Protein AF-A0A7D5EX67-F1 (afdb_monomer_lite)

Structure (mmCIF, N/CA/C/O backbone):
data_AF-A0A7D5EX67-F1
#
_entry.id   AF-A0A7D5EX67-F1
#
loop_
_atom_site.group_PDB
_atom_site.id
_atom_site.type_symbol
_atom_site.label_atom_id
_atom_site.label_alt_id
_atom_site.label_comp_id
_atom_site.label_asym_id
_atom_site.label_entity_id
_atom_site.label_seq_id
_atom_site.pdbx_PDB_ins_code
_atom_site.Cartn_x
_atom_site.Cartn_y
_atom_site.Cartn_z
_atom_site.occupancy
_atom_site.B_iso_or_equiv
_atom_site.auth_seq_id
_atom_site.auth_comp_id
_atom_site.auth_asym_id
_atom_site.auth_atom_id
_atom_site.pdbx_PDB_model_num
ATOM 1 N N . MET A 1 1 ? 13.811 -10.062 -7.099 1.00 77.44 1 MET A N 1
ATOM 2 C CA . MET A 1 1 ? 12.888 -9.433 -8.066 1.00 77.44 1 MET A CA 1
ATOM 3 C C . MET A 1 1 ? 11.546 -10.134 -7.958 1.00 77.44 1 MET A C 1
ATOM 5 O O . MET A 1 1 ? 11.536 -11.359 -7.985 1.00 77.44 1 MET A O 1
ATOM 9 N N . LEU A 1 2 ? 10.458 -9.390 -7.743 1.00 87.94 2 LEU A N 1
ATOM 10 C CA . LEU A 1 2 ? 9.130 -9.970 -7.505 1.00 87.94 2 LEU A CA 1
ATOM 11 C C . LEU A 1 2 ? 8.559 -10.574 -8.796 1.00 87.94 2 LEU A C 1
ATOM 13 O O . LEU A 1 2 ? 8.547 -9.920 -9.844 1.00 87.94 2 LEU A O 1
ATOM 17 N N . SER A 1 3 ? 8.096 -11.821 -8.720 1.00 91.38 3 SER A N 1
ATOM 18 C CA . SER A 1 3 ? 7.373 -12.480 -9.812 1.00 91.38 3 SER A CA 1
ATOM 19 C C . SER A 1 3 ? 5.895 -12.085 -9.815 1.00 91.38 3 SER A C 1
ATOM 21 O O . SER A 1 3 ? 5.364 -11.636 -8.801 1.00 91.38 3 SER A O 1
ATOM 23 N N . ASP A 1 4 ? 5.181 -12.336 -10.912 1.00 91.81 4 ASP A N 1
ATOM 24 C CA . ASP A 1 4 ? 3.729 -12.108 -10.966 1.00 91.81 4 ASP A CA 1
ATOM 25 C C . ASP A 1 4 ? 2.968 -12.952 -9.929 1.00 91.81 4 ASP A C 1
ATOM 27 O O . ASP A 1 4 ? 1.958 -12.518 -9.374 1.00 91.81 4 ASP A O 1
ATOM 31 N N . THR A 1 5 ? 3.488 -14.139 -9.597 1.00 95.44 5 THR A N 1
ATOM 32 C CA . THR A 1 5 ? 2.937 -14.963 -8.510 1.00 95.44 5 THR A CA 1
ATOM 33 C C . THR A 1 5 ? 3.120 -14.281 -7.154 1.00 95.44 5 THR A C 1
ATOM 35 O O . THR 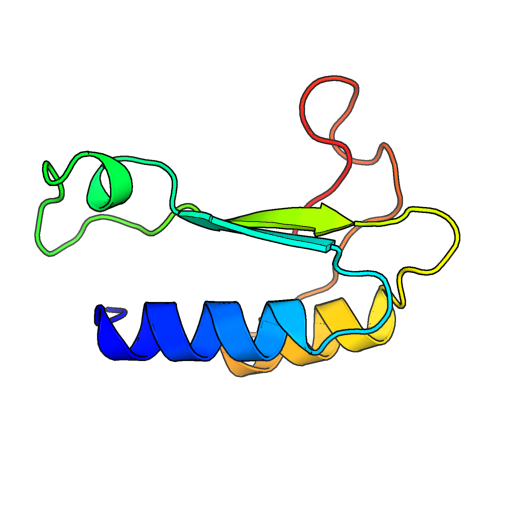A 1 5 ? 2.205 -14.314 -6.329 1.00 95.44 5 THR A O 1
ATOM 38 N N . ASP A 1 6 ? 4.260 -13.625 -6.925 1.00 94.62 6 ASP A N 1
ATOM 39 C CA . ASP A 1 6 ? 4.482 -12.844 -5.706 1.00 94.62 6 ASP A CA 1
ATOM 40 C C . ASP A 1 6 ? 3.546 -11.637 -5.652 1.00 94.62 6 ASP A C 1
ATOM 42 O O . ASP A 1 6 ? 2.955 -11.392 -4.606 1.00 94.62 6 ASP A O 1
ATOM 46 N N . LEU A 1 7 ? 3.303 -10.952 -6.774 1.00 94.69 7 LEU A N 1
ATOM 47 C CA . LEU A 1 7 ? 2.354 -9.831 -6.832 1.00 94.69 7 LEU A CA 1
ATOM 48 C C . LEU A 1 7 ? 0.934 -10.248 -6.447 1.00 94.69 7 LEU A C 1
ATOM 50 O O . LEU A 1 7 ? 0.276 -9.559 -5.667 1.00 94.69 7 LEU A O 1
ATOM 54 N N . VAL A 1 8 ? 0.471 -11.402 -6.929 1.00 96.19 8 VAL A N 1
ATOM 55 C CA . VAL A 1 8 ? -0.841 -11.944 -6.544 1.00 96.19 8 VAL A CA 1
ATOM 56 C C . VAL A 1 8 ? -0.885 -12.286 -5.051 1.00 96.19 8 VAL A C 1
ATOM 58 O O . VAL A 1 8 ? -1.910 -12.071 -4.400 1.00 96.19 8 VAL A O 1
ATOM 61 N N . ARG A 1 9 ? 0.207 -12.809 -4.484 1.00 97.69 9 ARG A N 1
ATOM 62 C CA . ARG A 1 9 ? 0.293 -13.115 -3.046 1.00 97.69 9 ARG A CA 1
ATOM 63 C C . ARG A 1 9 ? 0.312 -11.844 -2.199 1.00 97.69 9 ARG A C 1
ATOM 65 O O . ARG A 1 9 ? -0.448 -11.770 -1.239 1.00 97.69 9 ARG A O 1
ATOM 72 N N . ILE A 1 10 ? 1.094 -10.840 -2.590 1.00 96.81 10 ILE A N 1
ATOM 73 C CA . ILE A 1 10 ? 1.133 -9.529 -1.935 1.00 96.81 10 ILE A CA 1
ATOM 74 C C . ILE A 1 10 ? -0.258 -8.891 -1.962 1.00 96.81 10 ILE A C 1
ATOM 76 O O . ILE A 1 10 ? -0.758 -8.481 -0.920 1.00 96.81 10 ILE A O 1
ATOM 80 N N . ALA A 1 11 ? -0.925 -8.865 -3.119 1.00 97.00 11 ALA A N 1
ATOM 81 C CA . ALA A 1 11 ? -2.261 -8.286 -3.245 1.00 97.00 11 ALA A CA 1
ATOM 82 C C . ALA A 1 11 ? -3.293 -8.975 -2.334 1.00 97.00 11 ALA A C 1
ATOM 84 O O . ALA A 1 11 ? -4.125 -8.300 -1.729 1.00 97.00 11 ALA A O 1
ATOM 85 N N . ARG A 1 12 ? -3.227 -10.308 -2.197 1.00 97.44 12 ARG A N 1
ATOM 86 C CA . ARG A 1 12 ? -4.091 -11.070 -1.276 1.00 97.44 12 ARG A CA 1
ATOM 87 C C . ARG A 1 12 ? -3.804 -10.746 0.185 1.00 97.44 12 ARG A C 1
ATOM 89 O O . ARG A 1 12 ? -4.746 -10.527 0.941 1.00 97.44 12 ARG A O 1
ATOM 96 N N . ASP A 1 13 ? -2.532 -10.693 0.564 1.00 97.50 13 ASP A N 1
ATOM 97 C CA . ASP A 1 13 ? -2.118 -10.364 1.929 1.00 97.50 13 ASP A CA 1
ATOM 98 C C . ASP A 1 13 ? -2.545 -8.931 2.305 1.00 97.50 13 ASP A C 1
ATOM 100 O O . ASP A 1 13 ? -3.097 -8.708 3.384 1.00 97.50 13 ASP A O 1
ATOM 104 N N . LEU A 1 14 ? -2.381 -7.971 1.388 1.00 97.25 14 LEU A N 1
ATOM 105 C CA . LEU A 1 14 ? -2.863 -6.598 1.560 1.00 97.25 14 LEU A CA 1
ATOM 106 C C . LEU A 1 14 ? -4.387 -6.556 1.717 1.00 97.25 14 LEU A C 1
ATOM 108 O O . LEU A 1 14 ? -4.882 -5.971 2.675 1.00 97.25 14 LEU A O 1
ATOM 112 N N . ALA A 1 15 ? -5.135 -7.214 0.827 1.00 96.56 15 ALA A N 1
ATOM 113 C CA . ALA A 1 15 ? -6.598 -7.241 0.876 1.00 96.56 15 ALA A CA 1
ATOM 114 C C . ALA A 1 15 ? -7.161 -7.932 2.133 1.00 96.56 15 ALA A C 1
ATOM 116 O O . ALA A 1 15 ? -8.288 -7.649 2.533 1.00 96.56 15 ALA A O 1
ATOM 117 N N . ALA A 1 16 ? -6.393 -8.821 2.768 1.00 96.75 16 ALA A N 1
ATOM 118 C CA . ALA A 1 16 ? -6.770 -9.457 4.030 1.00 96.75 16 ALA A CA 1
ATOM 119 C C . ALA A 1 16 ? -6.569 -8.546 5.257 1.00 96.75 16 ALA A C 1
ATOM 121 O O . ALA A 1 16 ? -7.048 -8.872 6.346 1.00 96.75 16 ALA A O 1
ATOM 122 N N . THR A 1 17 ? -5.874 -7.414 5.110 1.00 97.06 17 THR A N 1
ATOM 123 C CA . THR A 1 17 ? -5.643 -6.475 6.212 1.00 97.06 17 THR A CA 1
ATO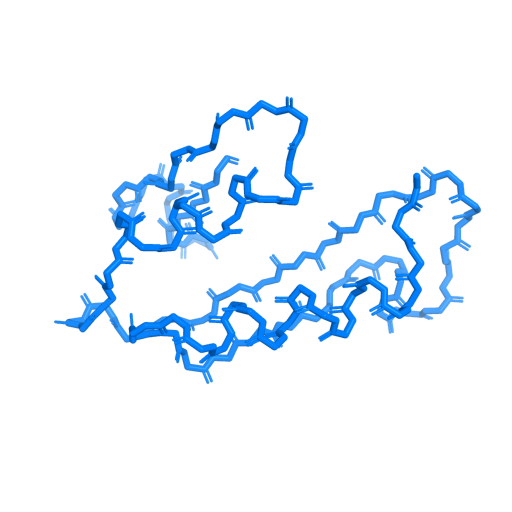M 124 C C . THR A 1 17 ? -6.931 -5.704 6.541 1.00 97.06 17 THR A C 1
ATOM 126 O O . THR A 1 17 ? -7.530 -5.107 5.642 1.00 97.06 17 THR A O 1
ATOM 129 N N . PRO A 1 18 ? -7.367 -5.652 7.816 1.00 96.44 18 PRO A N 1
ATOM 130 C CA . PRO A 1 18 ? -8.568 -4.921 8.209 1.00 96.44 18 PRO A CA 1
ATOM 131 C C . PRO A 1 18 ? -8.551 -3.458 7.754 1.00 96.44 18 PRO A C 1
ATOM 133 O O . PRO A 1 18 ? -7.628 -2.704 8.055 1.00 96.44 18 PRO A O 1
ATOM 136 N N . GLY A 1 19 ? -9.600 -3.061 7.033 1.00 97.06 19 GLY A N 1
ATOM 137 C CA . GLY A 1 19 ? -9.761 -1.707 6.506 1.00 97.06 19 GLY A CA 1
ATOM 138 C C . GLY A 1 19 ? -9.064 -1.447 5.170 1.00 97.06 19 GLY A C 1
ATOM 139 O O . GLY A 1 19 ? -9.260 -0.367 4.623 1.00 97.06 19 GLY A O 1
ATOM 140 N N . VAL A 1 20 ? -8.326 -2.404 4.597 1.00 97.88 20 VAL A N 1
ATOM 141 C CA . VAL A 1 20 ? -7.962 -2.349 3.172 1.00 97.88 20 VAL A CA 1
ATOM 142 C C . VAL A 1 20 ? -9.197 -2.680 2.333 1.00 97.88 20 VAL A C 1
ATOM 144 O O . VAL A 1 20 ? -9.907 -3.648 2.588 1.00 97.88 20 VAL A O 1
ATOM 147 N N . VAL A 1 21 ? -9.469 -1.840 1.338 1.00 97.88 21 VAL A N 1
ATOM 148 C CA . VAL A 1 21 ? -10.612 -1.947 0.418 1.00 97.88 21 VAL A CA 1
ATOM 149 C C . VAL A 1 21 ? -10.171 -2.522 -0.924 1.00 97.88 21 VAL A C 1
ATOM 151 O O . VAL A 1 21 ? -10.898 -3.312 -1.523 1.00 97.88 21 VAL A O 1
ATOM 154 N N . ALA A 1 22 ? -8.986 -2.137 -1.403 1.00 97.44 22 ALA A N 1
ATOM 155 C CA . ALA A 1 22 ? -8.433 -2.641 -2.654 1.00 97.44 22 ALA A CA 1
ATOM 156 C C . ALA A 1 22 ? -6.904 -2.521 -2.694 1.00 97.44 22 ALA A C 1
ATOM 158 O O . ALA A 1 22 ? -6.321 -1.645 -2.055 1.00 97.44 22 ALA A O 1
ATOM 159 N N . ALA A 1 23 ? -6.281 -3.367 -3.514 1.00 97.25 23 ALA A N 1
ATOM 160 C CA . ALA A 1 23 ? -4.896 -3.236 -3.946 1.00 97.25 23 ALA A CA 1
ATOM 161 C C . ALA A 1 23 ? -4.859 -3.141 -5.478 1.00 97.25 23 ALA A C 1
ATOM 163 O O . ALA A 1 23 ? -5.545 -3.903 -6.163 1.00 97.25 23 ALA A O 1
ATOM 164 N N . THR A 1 24 ? -4.074 -2.214 -6.017 1.00 97.00 24 THR A N 1
ATOM 165 C CA . THR A 1 24 ? -3.952 -1.978 -7.463 1.00 97.00 24 THR A CA 1
ATOM 166 C C . THR A 1 24 ? -2.502 -2.057 -7.901 1.00 97.00 24 THR A C 1
ATOM 168 O O . THR A 1 24 ? -1.631 -1.502 -7.236 1.00 97.00 24 THR A O 1
ATOM 171 N N . LEU A 1 25 ? -2.250 -2.681 -9.050 1.00 96.50 25 LEU A N 1
ATOM 172 C CA . LEU A 1 25 ? -0.949 -2.634 -9.711 1.00 96.50 25 LEU A CA 1
ATOM 173 C C . LEU A 1 25 ? -0.865 -1.373 -10.576 1.00 96.50 25 LEU A C 1
ATOM 175 O O . LEU A 1 25 ? -1.760 -1.120 -11.385 1.00 96.50 25 LEU A O 1
ATOM 179 N N . GLY A 1 26 ? 0.202 -0.600 -10.403 1.00 95.69 26 GLY A N 1
ATOM 180 C CA . GLY A 1 26 ? 0.517 0.581 -11.199 1.00 95.69 26 GLY A CA 1
ATOM 181 C C . GLY A 1 26 ? 1.731 0.381 -12.109 1.00 95.69 26 GLY A C 1
ATOM 182 O O . GLY A 1 26 ? 2.221 -0.732 -12.324 1.00 95.69 26 GLY A O 1
ATOM 183 N N . GLY A 1 27 ? 2.219 1.492 -12.657 1.00 95.94 27 GLY A N 1
ATOM 184 C CA . GLY A 1 27 ? 3.545 1.537 -13.264 1.00 95.94 27 GLY A CA 1
ATOM 185 C C . GLY A 1 27 ? 3.700 0.838 -14.611 1.00 95.94 27 GLY A C 1
ATOM 186 O O . GLY A 1 27 ? 2.769 0.689 -15.410 1.00 95.94 27 GLY A O 1
ATOM 187 N N . SER A 1 28 ? 4.942 0.461 -14.908 1.00 95.69 28 SER A N 1
ATOM 188 C CA . SER A 1 28 ? 5.321 -0.259 -16.131 1.00 95.69 28 SER A CA 1
ATOM 189 C C . SER A 1 28 ? 4.743 -1.677 -16.167 1.00 95.69 28 SER A C 1
ATOM 191 O O . SER A 1 28 ? 4.346 -2.148 -17.234 1.00 95.69 28 SER A O 1
ATOM 193 N N . ARG A 1 29 ? 4.609 -2.336 -15.009 1.00 94.44 29 ARG A N 1
ATOM 194 C CA . ARG A 1 29 ? 4.031 -3.683 -14.897 1.00 94.44 29 ARG A CA 1
ATOM 195 C C . ARG A 1 29 ? 2.543 -3.710 -15.215 1.00 94.44 29 ARG A C 1
ATOM 197 O O . ARG A 1 29 ? 2.130 -4.546 -16.012 1.00 94.44 29 ARG A O 1
ATOM 204 N N . ALA A 1 30 ? 1.761 -2.757 -14.704 1.00 95.00 30 ALA A N 1
ATOM 205 C CA . ALA A 1 30 ? 0.347 -2.635 -15.072 1.00 95.00 30 ALA A CA 1
ATOM 206 C C . ALA A 1 30 ? 0.137 -2.379 -16.573 1.00 95.00 30 ALA A C 1
ATOM 208 O O . ALA A 1 30 ? -0.875 -2.781 -17.139 1.00 95.00 30 ALA A O 1
ATOM 209 N N . ARG A 1 31 ? 1.101 -1.715 -17.224 1.00 95.81 31 ARG A N 1
ATOM 210 C CA . ARG A 1 31 ? 1.066 -1.407 -18.662 1.00 95.81 31 ARG A CA 1
ATOM 211 C C . ARG A 1 31 ? 1.681 -2.494 -19.547 1.00 95.81 31 ARG A C 1
ATOM 213 O O . ARG A 1 31 ? 1.625 -2.367 -20.765 1.00 95.81 31 ARG A O 1
ATOM 220 N N . GLY A 1 32 ? 2.285 -3.532 -18.965 1.00 94.50 32 GLY A N 1
ATOM 221 C CA . GLY A 1 32 ? 2.994 -4.570 -19.718 1.00 94.50 32 GLY A CA 1
ATOM 222 C C . GLY A 1 32 ? 4.289 -4.091 -20.390 1.00 94.50 32 GLY A C 1
ATOM 223 O O . GLY A 1 32 ? 4.771 -4.745 -21.307 1.00 94.50 32 GLY A O 1
ATOM 224 N N . THR A 1 33 ? 4.863 -2.967 -19.951 1.00 96.19 33 THR A N 1
ATOM 225 C CA . THR A 1 33 ? 6.070 -2.349 -20.538 1.00 96.19 33 THR A CA 1
ATOM 226 C C . THR A 1 33 ? 7.268 -2.379 -19.585 1.00 96.19 33 THR A C 1
ATOM 228 O O . THR A 1 33 ? 8.123 -1.498 -19.640 1.00 96.19 33 THR A O 1
ATOM 231 N N . HIS A 1 34 ? 7.290 -3.318 -18.641 1.00 94.56 34 HIS A N 1
ATOM 232 C CA . HIS A 1 34 ? 8.360 -3.428 -17.654 1.00 94.56 34 HIS A CA 1
ATOM 233 C C . HIS A 1 34 ? 9.598 -4.106 -18.254 1.00 94.56 34 HIS A C 1
ATOM 235 O O . HIS A 1 34 ? 9.488 -5.050 -19.036 1.00 94.56 34 HIS A O 1
ATOM 241 N N . ALA A 1 35 ? 10.775 -3.619 -17.877 1.00 92.69 35 ALA A N 1
ATOM 242 C CA . ALA A 1 35 ? 12.032 -4.333 -18.059 1.00 92.69 35 ALA A CA 1
ATOM 243 C C . ALA A 1 35 ? 12.202 -5.353 -16.920 1.00 92.69 35 ALA A C 1
ATOM 245 O O . ALA A 1 35 ? 11.513 -5.233 -15.901 1.00 92.69 35 ALA A O 1
ATOM 246 N N . PRO A 1 36 ? 13.110 -6.339 -17.046 1.00 89.56 36 PRO A N 1
ATOM 247 C CA . PRO A 1 36 ? 13.369 -7.278 -15.963 1.00 89.56 36 PRO A CA 1
ATOM 248 C C . PRO A 1 36 ? 13.626 -6.551 -14.638 1.00 89.56 36 PRO A C 1
ATOM 250 O O . PRO A 1 36 ? 12.929 -6.793 -13.667 1.00 89.56 36 PRO A O 1
ATOM 253 N N . ASP A 1 37 ? 14.525 -5.574 -14.615 1.00 89.56 37 ASP A N 1
ATOM 254 C CA . ASP A 1 37 ? 14.922 -4.797 -13.435 1.00 89.56 37 ASP A CA 1
ATOM 255 C C . ASP A 1 37 ? 13.945 -3.697 -12.999 1.00 89.56 37 ASP A C 1
ATOM 257 O O . ASP A 1 37 ? 14.248 -2.960 -12.062 1.00 89.56 37 ASP A O 1
ATOM 261 N N . SER A 1 38 ? 12.767 -3.597 -13.622 1.00 92.56 38 SER A N 1
ATOM 262 C CA . SER A 1 38 ? 11.751 -2.638 -13.190 1.00 92.56 38 SER A CA 1
ATOM 263 C C . SER A 1 38 ? 11.250 -2.934 -11.779 1.00 92.56 38 SER A C 1
ATOM 265 O O . SER A 1 38 ? 11.009 -4.086 -11.394 1.00 92.56 38 SER A O 1
ATOM 267 N N . ASP A 1 39 ? 11.028 -1.854 -11.043 1.00 92.50 39 ASP A N 1
ATOM 268 C CA . ASP A 1 39 ? 10.317 -1.844 -9.779 1.00 92.50 39 ASP A CA 1
ATOM 269 C C . ASP A 1 39 ? 8.824 -2.175 -9.955 1.00 92.50 39 ASP A C 1
ATOM 271 O O . ASP A 1 39 ? 8.325 -2.514 -11.038 1.00 92.50 39 ASP A O 1
ATOM 275 N N . VAL A 1 40 ? 8.117 -2.188 -8.827 1.00 93.38 40 VAL A N 1
ATOM 276 C CA . VAL A 1 40 ? 6.699 -2.522 -8.748 1.00 93.38 40 VAL A CA 1
ATOM 277 C C . VAL A 1 40 ? 5.987 -1.428 -7.971 1.00 93.38 40 VAL A C 1
ATOM 279 O O . VAL A 1 40 ? 6.260 -1.226 -6.791 1.00 93.38 40 VAL A O 1
ATOM 282 N N . ASP A 1 41 ? 4.996 -0.814 -8.608 1.00 94.44 41 ASP A N 1
ATOM 283 C CA . ASP A 1 41 ? 4.097 0.138 -7.967 1.00 94.44 41 ASP A CA 1
ATOM 284 C C . ASP A 1 41 ? 2.821 -0.564 -7.487 1.00 94.44 41 ASP A C 1
ATOM 286 O O . ASP A 1 41 ? 2.054 -1.101 -8.295 1.00 94.44 41 ASP A O 1
ATOM 290 N N . LEU A 1 42 ? 2.558 -0.530 -6.180 1.00 95.06 42 LEU A N 1
ATOM 291 C CA . LEU A 1 42 ? 1.304 -1.001 -5.590 1.00 95.06 42 LEU A CA 1
ATOM 292 C C . LEU A 1 42 ? 0.574 0.146 -4.889 1.00 95.06 42 LEU A C 1
ATOM 294 O O . LEU A 1 42 ? 1.092 0.752 -3.957 1.00 95.06 42 LEU A O 1
ATOM 298 N N . GLY A 1 43 ? -0.659 0.408 -5.320 1.00 96.50 43 GLY A N 1
ATOM 299 C CA . GLY A 1 43 ? -1.589 1.301 -4.632 1.00 96.50 43 GLY A CA 1
ATOM 300 C C . GLY A 1 43 ? -2.455 0.523 -3.646 1.00 96.50 43 GLY A C 1
ATOM 301 O O . GLY A 1 43 ? -2.966 -0.544 -3.987 1.00 96.50 43 GLY A O 1
ATOM 302 N N . VAL A 1 44 ? -2.643 1.056 -2.437 1.00 97.25 44 VAL A N 1
ATOM 303 C CA . VAL A 1 44 ? -3.509 0.464 -1.407 1.00 97.25 44 VAL A CA 1
ATOM 304 C C . VAL A 1 44 ? -4.600 1.461 -1.045 1.00 97.25 44 VAL A C 1
ATOM 306 O O . VAL A 1 44 ? -4.326 2.544 -0.533 1.00 97.25 44 VAL A O 1
ATOM 309 N N . TYR A 1 45 ? -5.847 1.086 -1.307 1.00 97.12 45 TYR A N 1
ATOM 310 C CA . TYR A 1 45 ? -7.018 1.878 -0.950 1.00 97.12 45 TYR A CA 1
ATOM 311 C C . TYR A 1 45 ? -7.558 1.389 0.381 1.00 97.12 45 TYR A C 1
ATOM 313 O O . TYR A 1 45 ? -7.771 0.189 0.558 1.00 97.12 45 TYR A O 1
ATOM 321 N N . VAL A 1 46 ? -7.801 2.313 1.305 1.00 97.06 46 VAL A N 1
ATOM 322 C CA . VAL A 1 46 ? -8.212 1.992 2.673 1.00 97.06 46 VAL A CA 1
ATOM 323 C C . VAL A 1 46 ? -9.472 2.750 3.077 1.00 97.06 46 VAL A C 1
ATOM 325 O O . VAL A 1 46 ? -9.687 3.892 2.671 1.00 97.06 46 VAL A O 1
ATOM 328 N N . ASP A 1 47 ? -10.286 2.135 3.929 1.00 96.94 47 ASP A N 1
ATOM 329 C CA . ASP A 1 47 ? -11.265 2.843 4.746 1.00 96.94 47 ASP A CA 1
ATOM 330 C C . ASP A 1 47 ? -10.521 3.473 5.929 1.00 96.94 47 ASP A C 1
ATOM 332 O O . ASP A 1 47 ? -10.144 2.796 6.891 1.00 96.94 47 ASP A O 1
ATOM 336 N N . GLY A 1 48 ? -10.324 4.791 5.863 1.00 93.50 48 GLY A N 1
ATOM 337 C CA . GLY A 1 48 ? -9.588 5.549 6.875 1.00 93.50 48 GLY A CA 1
ATOM 338 C C . GLY A 1 48 ? -10.154 5.441 8.296 1.00 93.50 48 GLY A C 1
ATOM 339 O O . GLY A 1 48 ? -9.430 5.724 9.247 1.00 93.50 48 GLY A O 1
ATOM 340 N N . ARG A 1 49 ? -11.412 5.009 8.473 1.00 94.94 49 ARG A N 1
ATOM 341 C CA . ARG A 1 49 ? -12.019 4.804 9.802 1.00 94.94 49 ARG A CA 1
ATOM 342 C C . ARG A 1 49 ? -11.734 3.425 10.395 1.00 94.94 49 ARG A C 1
ATOM 344 O O . ARG A 1 49 ? -11.949 3.237 11.588 1.00 94.94 49 ARG A O 1
ATOM 351 N N . ARG A 1 50 ? -11.325 2.458 9.570 1.00 95.94 50 ARG A N 1
ATOM 352 C CA . ARG A 1 50 ? -11.187 1.042 9.956 1.00 95.94 50 ARG A CA 1
ATOM 353 C C . ARG A 1 50 ? -9.773 0.500 9.816 1.00 95.94 50 ARG A C 1
ATOM 355 O O . ARG A 1 50 ? -9.508 -0.575 10.341 1.00 95.94 50 ARG A O 1
ATOM 362 N N . ILE A 1 51 ? -8.908 1.195 9.080 1.00 96.81 51 ILE A N 1
ATOM 363 C CA . ILE A 1 51 ? -7.573 0.703 8.754 1.00 96.81 51 ILE A CA 1
ATOM 364 C C . ILE A 1 51 ? -6.726 0.456 10.003 1.00 96.81 51 ILE A C 1
ATOM 366 O O . ILE A 1 51 ? -6.434 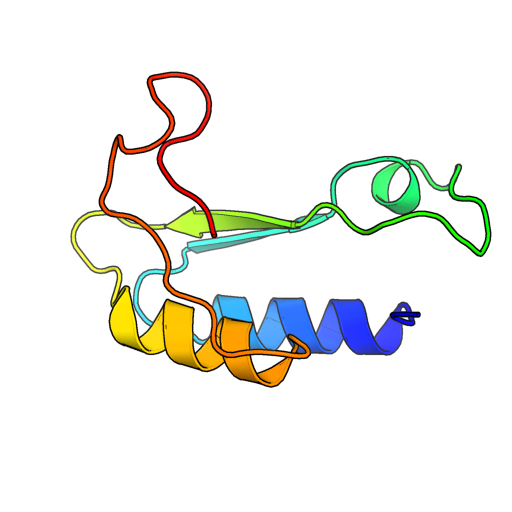1.372 10.774 1.00 96.81 51 ILE A O 1
ATOM 370 N N . ASP A 1 52 ? -6.273 -0.785 10.157 1.00 95.81 52 ASP A N 1
ATOM 371 C CA . ASP A 1 52 ? -5.228 -1.129 11.113 1.00 95.81 52 ASP A CA 1
ATOM 372 C C . ASP A 1 52 ? -3.855 -0.907 10.458 1.00 95.81 52 ASP A C 1
ATOM 374 O O . ASP A 1 52 ? -3.330 -1.755 9.731 1.00 95.81 52 ASP A O 1
ATOM 378 N N . ARG A 1 53 ? -3.267 0.274 10.692 1.00 95.38 53 ARG A N 1
ATOM 379 C CA . ARG A 1 53 ? -1.961 0.653 10.119 1.00 95.38 53 ARG A CA 1
ATOM 380 C C . ARG A 1 53 ? -0.805 -0.175 10.679 1.00 95.38 53 ARG A C 1
ATOM 382 O O . ARG A 1 53 ? 0.198 -0.342 9.984 1.00 95.38 53 ARG A O 1
ATOM 389 N N . ALA A 1 54 ? -0.931 -0.710 11.894 1.00 96.56 54 ALA A N 1
ATOM 390 C CA . ALA A 1 54 ? 0.083 -1.592 12.464 1.00 96.56 54 ALA A CA 1
ATOM 391 C C . ALA A 1 54 ? 0.037 -2.964 11.779 1.00 96.56 54 ALA A C 1
ATOM 393 O O . ALA A 1 54 ? 1.080 -3.474 11.365 1.00 96.56 54 ALA A O 1
ATOM 394 N N . ALA A 1 55 ? -1.162 -3.513 11.559 1.00 97.25 55 ALA A N 1
ATOM 395 C CA . ALA A 1 55 ? -1.339 -4.737 10.779 1.00 97.25 55 ALA A CA 1
ATOM 396 C C . ALA A 1 55 ? -0.898 -4.560 9.318 1.00 97.25 55 ALA A C 1
ATOM 398 O O . ALA A 1 55 ? -0.258 -5.457 8.763 1.00 97.25 55 ALA A O 1
ATOM 399 N N . LEU A 1 56 ? -1.168 -3.401 8.706 1.00 97.25 56 LEU A N 1
ATOM 400 C CA . LEU A 1 56 ? -0.681 -3.098 7.358 1.00 97.25 56 LEU A CA 1
ATOM 401 C C . LEU A 1 56 ? 0.851 -3.027 7.321 1.00 97.25 56 LEU A C 1
ATOM 403 O O . LEU A 1 56 ? 1.465 -3.649 6.459 1.00 97.25 56 LEU A O 1
ATOM 407 N N . SER A 1 57 ? 1.474 -2.345 8.286 1.00 97.69 57 SER A N 1
ATOM 408 C CA . SER A 1 57 ? 2.938 -2.271 8.421 1.00 97.69 57 SER A CA 1
ATOM 409 C C . SER A 1 57 ? 3.562 -3.660 8.579 1.00 97.69 57 SER A C 1
ATOM 411 O O . SER A 1 57 ? 4.523 -3.993 7.884 1.00 97.69 57 SER A O 1
ATOM 413 N N . ALA A 1 58 ? 2.979 -4.514 9.426 1.00 97.38 58 ALA A N 1
ATOM 414 C CA . ALA A 1 58 ? 3.418 -5.898 9.598 1.00 97.38 58 ALA A CA 1
ATOM 415 C C . ALA A 1 58 ? 3.253 -6.723 8.311 1.00 97.38 58 ALA A C 1
ATOM 417 O O . ALA A 1 58 ? 4.140 -7.496 7.950 1.00 97.38 58 ALA A O 1
ATOM 418 N N . THR A 1 59 ? 2.144 -6.534 7.593 1.00 96.94 59 THR A N 1
ATOM 419 C CA . THR A 1 59 ? 1.872 -7.216 6.322 1.00 96.94 59 THR A CA 1
ATOM 420 C C . THR A 1 59 ? 2.881 -6.824 5.249 1.00 96.94 59 THR A C 1
ATOM 422 O O . THR A 1 59 ? 3.464 -7.704 4.619 1.00 96.94 59 THR A O 1
ATOM 425 N N . VAL A 1 60 ? 3.144 -5.526 5.078 1.00 95.69 60 VAL A N 1
ATOM 426 C CA . VAL A 1 60 ? 4.129 -5.018 4.110 1.00 95.69 60 VAL A CA 1
ATOM 427 C C . VAL A 1 60 ? 5.549 -5.450 4.486 1.00 95.69 60 VAL A C 1
ATOM 429 O O . VAL A 1 60 ? 6.301 -5.894 3.622 1.00 95.69 60 VAL A O 1
ATOM 432 N N . SER A 1 61 ? 5.894 -5.433 5.776 1.00 96.81 61 SER A N 1
ATOM 433 C CA . SER A 1 61 ? 7.216 -5.856 6.264 1.00 96.81 61 SER A CA 1
ATOM 434 C C . SER A 1 61 ? 7.558 -7.311 5.929 1.00 96.81 61 SER A C 1
ATOM 436 O O . SER A 1 61 ? 8.729 -7.639 5.795 1.00 96.81 61 SER A O 1
ATOM 438 N N . ARG A 1 62 ? 6.565 -8.198 5.754 1.00 95.12 62 ARG A N 1
ATOM 439 C CA . ARG A 1 62 ? 6.799 -9.598 5.338 1.00 95.12 62 ARG A CA 1
ATOM 440 C C . ARG A 1 62 ? 7.354 -9.724 3.916 1.00 95.12 62 ARG A C 1
ATOM 442 O O . ARG A 1 62 ? 7.875 -10.782 3.572 1.00 95.12 62 ARG A O 1
ATOM 449 N N . TRP A 1 63 ? 7.197 -8.683 3.104 1.00 93.19 63 TRP A N 1
ATOM 450 C CA . TRP A 1 63 ? 7.612 -8.638 1.702 1.00 93.19 63 TRP A CA 1
ATOM 451 C C . TRP A 1 63 ? 8.796 -7.694 1.456 1.00 93.19 63 TRP A C 1
ATOM 453 O O . TRP A 1 63 ? 9.284 -7.620 0.330 1.00 93.19 63 TRP A O 1
ATOM 463 N N . ALA A 1 64 ? 9.259 -6.993 2.492 1.00 92.19 64 ALA A N 1
ATOM 464 C CA . ALA A 1 64 ? 10.374 -6.059 2.434 1.00 92.19 64 ALA A CA 1
ATOM 465 C C . ALA A 1 64 ? 11.650 -6.670 3.037 1.00 92.19 64 ALA A C 1
ATOM 467 O O . ALA A 1 64 ? 11.597 -7.578 3.864 1.00 92.19 64 ALA A O 1
ATOM 468 N N . GLU A 1 65 ? 12.813 -6.149 2.642 1.00 92.31 65 GLU A N 1
ATOM 469 C CA . GLU A 1 65 ? 14.113 -6.576 3.189 1.00 92.31 65 GLU A CA 1
ATOM 470 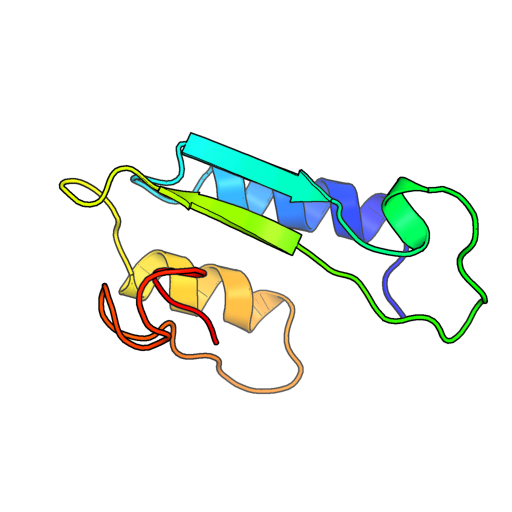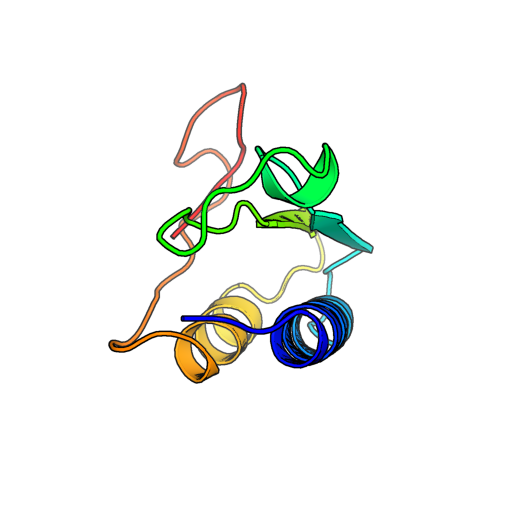C C . GLU A 1 65 ? 14.345 -6.081 4.627 1.00 92.31 65 GLU A C 1
ATOM 472 O O . GLU A 1 65 ? 15.146 -6.650 5.367 1.00 92.31 65 GLU A O 1
ATOM 477 N N . ALA A 1 66 ? 13.629 -5.031 5.033 1.00 94.81 66 ALA A N 1
ATOM 478 C CA . ALA A 1 66 ? 13.682 -4.438 6.361 1.00 94.81 66 ALA A CA 1
ATOM 479 C C . ALA A 1 66 ? 12.264 -4.103 6.859 1.00 94.81 66 ALA A C 1
ATOM 481 O O . ALA A 1 66 ? 11.348 -3.971 6.043 1.00 94.81 66 ALA A O 1
ATOM 482 N N . PRO A 1 67 ? 12.061 -3.943 8.181 1.00 96.38 67 PRO A N 1
ATOM 483 C CA . PRO A 1 67 ? 10.777 -3.518 8.725 1.00 96.38 67 PRO A CA 1
ATOM 484 C C . PRO A 1 67 ? 10.300 -2.194 8.118 1.00 96.38 67 PRO A C 1
ATOM 486 O O . PRO A 1 67 ? 11.051 -1.222 8.048 1.00 96.38 67 PRO A O 1
ATOM 489 N N . VAL A 1 68 ? 9.029 -2.161 7.731 1.00 96.38 68 VAL A N 1
ATOM 490 C CA . VAL A 1 68 ? 8.355 -1.019 7.112 1.00 96.38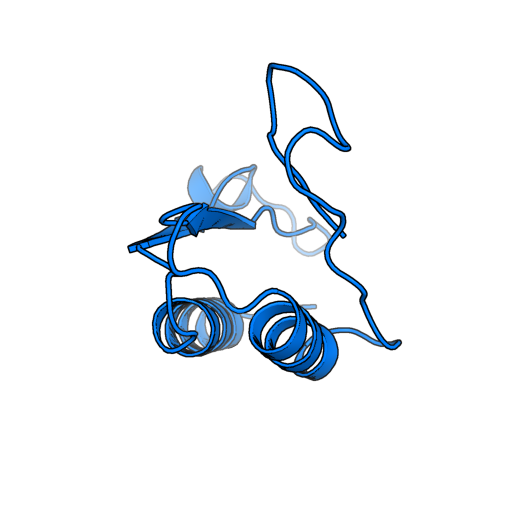 68 VAL A CA 1
ATOM 491 C C . VAL A 1 68 ? 7.296 -0.475 8.064 1.00 96.38 68 VAL A C 1
ATOM 493 O O . VAL A 1 68 ? 6.541 -1.239 8.663 1.00 96.38 68 VAL A O 1
ATOM 496 N N . THR A 1 69 ? 7.217 0.850 8.183 1.00 97.25 69 THR A N 1
ATOM 497 C CA . THR A 1 69 ? 6.159 1.540 8.933 1.00 97.25 69 THR A CA 1
ATOM 498 C C . THR A 1 69 ? 5.342 2.394 7.982 1.00 97.25 69 THR A C 1
ATOM 500 O O . THR A 1 69 ? 5.874 3.304 7.356 1.00 97.25 69 THR A O 1
ATOM 503 N N . ILE A 1 70 ? 4.041 2.125 7.904 1.00 96.94 70 ILE A N 1
ATOM 504 C CA . ILE A 1 70 ? 3.111 2.961 7.146 1.00 96.94 70 ILE A CA 1
ATOM 505 C C . ILE A 1 70 ? 2.876 4.258 7.916 1.00 96.94 70 ILE A C 1
ATOM 507 O O . ILE A 1 70 ? 2.530 4.234 9.102 1.00 96.94 70 ILE A O 1
ATOM 511 N N . GLY A 1 71 ? 3.044 5.387 7.233 1.00 95.75 71 GLY A N 1
ATOM 512 C CA . GLY A 1 71 ? 2.838 6.709 7.810 1.00 95.75 71 GLY A CA 1
ATOM 513 C C . GLY A 1 71 ? 1.403 6.954 8.310 1.00 95.75 71 GLY A C 1
ATOM 514 O O . GLY A 1 71 ? 0.469 6.190 8.029 1.00 95.75 71 GLY A O 1
ATOM 515 N N . PRO A 1 72 ? 1.180 8.045 9.062 1.00 94.94 72 PRO A N 1
ATOM 516 C CA . PRO A 1 72 ? -0.171 8.497 9.376 1.00 94.94 72 PRO A CA 1
ATOM 517 C C . PRO A 1 72 ? -0.916 8.950 8.107 1.00 94.94 72 PRO A C 1
ATOM 519 O O . PRO A 1 72 ? -0.316 9.165 7.053 1.00 94.94 72 PRO A O 1
ATOM 522 N N . ALA A 1 73 ? -2.238 9.103 8.209 1.00 94.81 73 ALA A N 1
ATOM 523 C CA . ALA A 1 73 ? -3.033 9.729 7.151 1.00 94.81 73 ALA A CA 1
ATOM 524 C C . ALA A 1 73 ? -2.529 11.155 6.868 1.00 94.81 73 ALA A C 1
ATOM 526 O O . ALA A 1 73 ? -2.132 11.868 7.794 1.00 94.81 73 ALA A O 1
ATOM 527 N N . GLY A 1 74 ? -2.557 11.565 5.605 1.00 95.75 74 GLY A N 1
ATOM 528 C CA . GLY A 1 74 ? -2.073 12.857 5.123 1.00 95.75 74 GLY A CA 1
ATOM 529 C C . GLY A 1 74 ? -0.552 13.052 5.133 1.00 95.75 74 GLY A C 1
ATOM 530 O O . GLY A 1 74 ? -0.100 14.143 4.784 1.00 95.75 74 GLY A O 1
ATOM 531 N N . SER A 1 75 ? 0.258 12.052 5.503 1.00 96.44 75 SER A N 1
ATOM 532 C CA . SER A 1 75 ? 1.717 12.213 5.624 1.00 96.44 75 SER A CA 1
ATOM 533 C C . SER A 1 75 ? 2.413 12.566 4.310 1.00 96.44 75 SER A C 1
ATOM 535 O O . SER A 1 75 ? 3.506 13.125 4.334 1.00 96.44 75 SER A O 1
ATOM 537 N N . TRP A 1 76 ? 1.813 12.210 3.174 1.00 95.50 76 TRP A N 1
ATOM 538 C CA . TRP A 1 76 ? 2.364 12.458 1.836 1.00 95.50 76 TRP A CA 1
ATOM 539 C C . TRP A 1 76 ? 1.614 13.571 1.075 1.00 95.50 76 TRP A C 1
ATOM 541 O O . TRP A 1 76 ? 2.013 13.951 -0.027 1.00 95.50 76 TRP A O 1
ATOM 551 N N . GLY A 1 77 ? 0.577 14.161 1.682 1.00 93.56 77 GLY A N 1
ATOM 552 C CA . GLY A 1 77 ? -0.156 15.306 1.142 1.00 93.56 77 GLY A CA 1
ATOM 553 C C . GLY A 1 77 ? -1.429 14.947 0.358 1.00 93.56 77 GLY A C 1
ATOM 554 O O . GLY A 1 77 ? -2.001 13.876 0.537 1.00 93.56 77 GLY A O 1
ATOM 555 N N . PRO A 1 78 ? -1.936 15.864 -0.488 1.00 91.25 78 PRO A N 1
ATOM 556 C CA . PRO A 1 78 ? -3.277 15.747 -1.072 1.00 91.25 78 PRO A CA 1
ATOM 557 C C . PRO A 1 78 ? -3.384 14.742 -2.229 1.00 91.25 78 PRO A C 1
ATOM 559 O O . PRO A 1 78 ? -4.492 14.381 -2.615 1.00 91.25 78 PRO A O 1
ATOM 562 N N . TRP A 1 79 ? -2.257 14.319 -2.808 1.00 91.00 79 TRP A N 1
ATOM 563 C CA . TRP A 1 79 ? -2.233 13.444 -3.987 1.00 91.00 79 TRP A CA 1
ATOM 564 C C . TRP A 1 79 ? -2.121 11.961 -3.628 1.00 91.00 79 TRP A C 1
ATOM 566 O O . TRP A 1 79 ? -2.687 11.117 -4.316 1.00 91.00 79 TRP A O 1
ATOM 576 N N . VAL A 1 80 ? -1.416 11.653 -2.541 1.00 93.69 80 VAL A N 1
ATOM 577 C CA . VAL A 1 80 ? -1.289 10.314 -1.964 1.00 93.69 80 VAL A CA 1
ATOM 578 C C . VAL A 1 80 ? -1.412 10.489 -0.454 1.00 93.69 80 VAL A C 1
ATOM 580 O O . VAL A 1 80 ? -0.634 11.234 0.130 1.00 93.69 80 VAL A O 1
ATOM 583 N N . ASP A 1 81 ? -2.398 9.837 0.169 1.00 94.62 81 ASP A N 1
ATOM 584 C CA . ASP A 1 81 ? -2.700 10.027 1.598 1.00 94.62 81 ASP A CA 1
ATOM 585 C C . ASP A 1 81 ? -1.512 9.639 2.489 1.00 94.62 81 ASP A C 1
ATOM 587 O O . ASP A 1 81 ? -1.155 10.348 3.427 1.00 94.62 81 ASP A O 1
ATOM 591 N N . SER A 1 82 ? -0.885 8.500 2.200 1.00 95.50 82 SER A N 1
ATOM 592 C CA . SER A 1 82 ? 0.162 7.918 3.030 1.00 95.50 82 SER A CA 1
ATOM 593 C C . SER A 1 82 ? 0.996 6.909 2.241 1.00 95.50 82 SER A C 1
ATOM 595 O O . SER A 1 82 ? 0.604 6.496 1.150 1.00 95.50 82 SER A O 1
ATOM 597 N N . GLY A 1 83 ? 2.115 6.480 2.819 1.00 92.75 83 GLY A N 1
ATOM 598 C CA . GLY A 1 83 ? 2.993 5.468 2.246 1.00 92.75 83 GLY A CA 1
ATOM 599 C C . GLY A 1 83 ? 4.030 4.962 3.246 1.00 92.75 83 GLY A C 1
ATOM 600 O O . GLY A 1 83 ? 3.916 5.217 4.450 1.00 92.75 83 GLY A O 1
ATOM 601 N N . ALA A 1 84 ? 4.999 4.217 2.725 1.00 88.25 84 ALA A N 1
ATOM 602 C CA . ALA A 1 84 ? 6.077 3.537 3.438 1.00 88.25 84 ALA A CA 1
ATOM 603 C C . ALA A 1 84 ? 7.439 3.981 2.902 1.00 88.25 84 ALA A C 1
ATOM 605 O O . ALA A 1 84 ? 7.513 4.226 1.677 1.00 88.25 84 ALA A O 1
#

Secondary structure (DSSP, 8-state):
---HHHHHHHHHHHHTSTTEEEEEE-HHHHTT---TT----EEEEE-TTT--HHHHHHHHHTTSSS---PPPTTTT-SSS----

Organism: NCBI:txid273677

Sequence (84 aa):
MLSDTDLVRIARDLAATPGVVAATLGGSRARGTHAPDSDVDLGVYVDGRRIDRAALSATVSRWAEAPVTIGPAGSWGPWVDSGA

InterPro domains:
  IPR002934 Polymerase, nucleotidyl transferase domain [PF01909] (12-49)
  IPR043519 Nucleotidyltransferase superfamily [G3DSA:3.30.460.10] (3-78)
  IPR043519 Nucleotidyltransferase superfamily [SSF81301] (8-79)

Radius of gyration: 12.95 Å; chains: 1; bounding box: 27×31×33 Å

Foldseek 3Di:
DADPVNVVVLQVLLCPFKFWPGKDWDDCVVVVNDDPPDDTDIDTDGDLVIGPQVSNQVSVCVVDPHRGGKDRACPVHDPHGIDD

pLDDT: mean 95.0, std 2.95, range [77.44, 97.88]